Protein AF-A0A0L6VIJ2-F1 (afdb_monomer)

Secondary structure (DSSP, 8-state):
-HHHHHTTHHHHHHHHTT-TTTGGGPPPHHHHHHHHHHHHHHHHHHHHHHHHHTSSS--HHHHHHHHHHHHHHHHHHHHHHHHHHHHHT--

Nearest PDB structures (foldseek):
  7upo-assembly1_A  TM=7.883E-01  e=2.280E+00  synthetic construct

Organism: NCBI:txid27349

Solvent-accessible surface area (backbone atoms only — not comparable to full-atom values): 5385 Å² total; per-residue (Å²): 113,67,72,61,56,63,70,42,52,80,59,48,59,67,55,34,77,76,31,83,84,44,47,84,71,61,70,53,76,65,53,47,53,50,49,51,54,51,45,67,62,45,49,65,53,54,54,42,47,51,64,44,67,72,34,100,72,62,45,68,86,61,45,51,61,50,51,54,53,51,54,54,51,52,55,51,50,52,51,53,52,50,54,52,56,55,58,67,72,77,112

Foldseek 3Di:
DLVVVLVCVVVVVVVCVVDPVCVVVDDDPVSNVVSVVVSVLCVLVVVLCCQCVVDPDQDCVSNVVSVVVNVVSVVVVVVVVVVVVVVVVVD

InterPro domains:
  IPR012337 Ribonuclease H-like superfamily [SSF53098] (19-76)

Mean predicted aligned error: 8.79 Å

Sequence (91 aa):
MIQREINLCPYCEHFYSESQELAKYHLSPVEWGQAANLMHLIEPLSKATEILCGSKHPTLNKALPVYLVLMKHLKRVQRGLYNQSLLMQVT

Structure (mmCIF, N/CA/C/O backbone):
data_AF-A0A0L6VIJ2-F1
#
_entry.id   AF-A0A0L6VIJ2-F1
#
loop_
_atom_site.group_PDB
_atom_site.id
_atom_site.type_symbol
_atom_site.label_atom_id
_atom_site.label_alt_id
_atom_site.label_comp_id
_atom_site.label_asym_id
_atom_site.label_entity_id
_atom_site.label_seq_id
_atom_site.pdbx_PDB_ins_code
_atom_site.Cartn_x
_atom_site.Cartn_y
_atom_site.Cartn_z
_atom_site.occupancy
_atom_site.B_iso_or_equiv
_atom_site.auth_seq_id
_atom_site.auth_comp_id
_atom_site.auth_asym_id
_atom_site.auth_atom_id
_atom_site.pdbx_PDB_model_num
ATOM 1 N N . MET A 1 1 ? -6.718 7.988 -5.140 1.00 61.41 1 MET A N 1
ATOM 2 C CA . MET A 1 1 ? -5.600 8.644 -5.860 1.00 61.41 1 MET A CA 1
ATOM 3 C C . MET A 1 1 ? -4.812 7.628 -6.685 1.00 61.41 1 MET A C 1
ATOM 5 O O . MET A 1 1 ? -4.816 7.737 -7.899 1.00 61.41 1 MET A O 1
ATOM 9 N N . ILE A 1 2 ? -4.297 6.571 -6.056 1.00 63.78 2 ILE A N 1
ATOM 10 C CA . ILE A 1 2 ? -3.442 5.539 -6.674 1.00 63.78 2 ILE A CA 1
ATOM 11 C C . ILE A 1 2 ? -4.095 4.787 -7.851 1.00 63.78 2 ILE A C 1
ATOM 13 O O . ILE A 1 2 ? -3.488 4.641 -8.903 1.00 63.78 2 ILE A O 1
ATOM 17 N N . GLN A 1 3 ? -5.368 4.386 -7.744 1.00 65.94 3 GLN A N 1
ATOM 18 C CA . GLN A 1 3 ? -6.071 3.724 -8.859 1.00 65.94 3 GLN A CA 1
ATOM 19 C C . GLN A 1 3 ? -6.155 4.602 -10.120 1.00 65.94 3 GLN A C 1
ATOM 21 O O . GLN A 1 3 ? -6.190 4.102 -11.240 1.00 65.94 3 GLN A O 1
ATOM 26 N N . ARG A 1 4 ? -6.194 5.926 -9.939 1.00 69.75 4 ARG A N 1
ATOM 27 C CA . ARG A 1 4 ? -6.250 6.878 -11.048 1.00 69.75 4 ARG A CA 1
ATOM 28 C C . ARG A 1 4 ? -4.907 6.951 -11.775 1.00 69.75 4 ARG A C 1
ATOM 30 O O . ARG A 1 4 ? -4.915 7.078 -12.988 1.00 69.75 4 ARG A O 1
ATOM 37 N N . GLU A 1 5 ? -3.795 6.822 -11.053 1.00 69.00 5 GLU A N 1
ATOM 38 C CA . GLU A 1 5 ? -2.445 6.756 -11.626 1.00 69.00 5 GLU A CA 1
ATOM 39 C C . GLU A 1 5 ? -2.229 5.451 -12.404 1.00 69.00 5 GLU A C 1
ATOM 41 O O . GLU A 1 5 ? -1.769 5.517 -13.538 1.00 69.00 5 GLU A O 1
ATOM 46 N N . ILE A 1 6 ? -2.673 4.294 -11.882 1.00 69.00 6 ILE A N 1
ATOM 47 C CA . ILE A 1 6 ? -2.641 3.005 -12.617 1.00 69.00 6 ILE A CA 1
ATOM 48 C C . ILE A 1 6 ? -3.375 3.113 -13.956 1.00 69.00 6 ILE A C 1
ATOM 50 O O . ILE A 1 6 ? -2.905 2.652 -14.993 1.00 69.00 6 ILE A O 1
ATOM 54 N N . ASN A 1 7 ? -4.560 3.722 -13.939 1.00 76.25 7 ASN A N 1
ATOM 55 C CA . ASN A 1 7 ? -5.398 3.811 -15.130 1.00 76.25 7 ASN A CA 1
ATOM 56 C C . ASN A 1 7 ? -4.830 4.776 -16.186 1.00 76.25 7 ASN A C 1
ATOM 58 O O . ASN A 1 7 ? -5.282 4.744 -17.329 1.00 76.25 7 ASN A O 1
ATOM 62 N N . LEU A 1 8 ? -3.871 5.631 -15.816 1.00 75.06 8 LEU A N 1
ATOM 63 C CA . LEU A 1 8 ? -3.190 6.543 -16.734 1.00 75.06 8 LEU A CA 1
ATOM 64 C C . LEU A 1 8 ? -1.996 5.885 -17.440 1.00 75.06 8 LEU A C 1
ATOM 66 O O . LEU A 1 8 ? -1.646 6.337 -18.526 1.00 75.06 8 LEU A O 1
ATOM 70 N N . CYS A 1 9 ? -1.431 4.796 -16.900 1.00 72.38 9 CYS A N 1
ATOM 71 C CA . CYS A 1 9 ? -0.252 4.126 -17.466 1.00 72.38 9 CYS A CA 1
ATOM 72 C C . CYS A 1 9 ? -0.352 3.820 -18.975 1.00 72.38 9 CYS A C 1
ATOM 74 O O . CYS A 1 9 ? 0.594 4.136 -19.694 1.00 72.38 9 CYS A O 1
ATOM 76 N N . PRO A 1 10 ? -1.473 3.284 -19.507 1.00 72.38 10 PRO A N 1
ATOM 77 C CA . PRO A 1 10 ? -1.585 2.979 -20.938 1.00 72.38 10 PRO A CA 1
ATOM 78 C C . PRO A 1 10 ? -1.555 4.225 -21.833 1.00 72.38 10 PRO A C 1
ATOM 80 O O . PRO A 1 10 ? -1.185 4.141 -23.000 1.00 72.38 10 PRO A O 1
ATOM 83 N N . TYR A 1 11 ? -1.952 5.381 -21.298 1.00 74.69 11 TYR A N 1
ATOM 84 C CA . TYR A 1 11 ? -1.979 6.650 -22.026 1.00 74.69 11 TYR A CA 1
ATOM 85 C C . TYR A 1 11 ? -0.615 7.345 -22.015 1.00 74.69 11 TYR A C 1
ATOM 87 O O . TYR A 1 11 ? -0.309 8.117 -22.922 1.00 74.69 11 TYR A O 1
ATOM 95 N N . CYS A 1 12 ? 0.216 7.058 -21.010 1.00 73.94 12 CYS A N 1
ATOM 96 C CA . CYS A 1 12 ? 1.554 7.621 -20.893 1.00 73.94 12 CYS A CA 1
ATOM 97 C C . CYS A 1 12 ? 2.484 7.141 -22.022 1.00 73.94 12 CYS A C 1
ATOM 99 O O . CYS A 1 12 ? 3.259 7.944 -22.530 1.00 73.94 12 CYS A O 1
ATOM 101 N N . GLU A 1 13 ? 2.353 5.892 -22.484 1.00 70.69 13 GLU A N 1
ATOM 102 C CA . GLU A 1 13 ? 3.146 5.337 -23.599 1.00 70.69 13 GLU A CA 1
ATOM 103 C C . GLU A 1 13 ? 3.052 6.185 -24.879 1.00 70.69 13 GLU A C 1
ATOM 105 O O . GLU A 1 13 ? 4.069 6.503 -25.492 1.00 70.69 13 GLU A O 1
ATOM 110 N N . HIS A 1 14 ? 1.843 6.631 -25.240 1.00 71.75 14 HIS A N 1
ATOM 111 C CA . HIS A 1 14 ? 1.618 7.473 -26.424 1.00 71.75 14 HIS A CA 1
ATOM 112 C C . HIS A 1 14 ? 2.219 8.879 -26.262 1.00 71.75 14 HIS A C 1
ATOM 114 O O . HIS A 1 14 ? 2.659 9.503 -27.225 1.00 71.75 14 HIS A O 1
ATOM 120 N N . PHE A 1 15 ? 2.251 9.384 -25.030 1.00 70.94 15 PHE A N 1
ATOM 121 C CA . PHE A 1 15 ? 2.763 10.717 -24.716 1.00 70.94 15 PHE A CA 1
ATOM 122 C C . PHE A 1 15 ? 4.298 10.758 -24.693 1.00 70.94 15 PHE A C 1
ATOM 124 O O . PHE A 1 15 ? 4.907 11.757 -25.077 1.00 70.94 15 PHE A O 1
ATOM 131 N N . TYR A 1 16 ? 4.939 9.663 -24.271 1.00 70.56 16 TYR A N 1
ATOM 132 C CA . TYR A 1 16 ? 6.397 9.548 -24.244 1.00 70.56 16 TYR A CA 1
ATOM 133 C C . TYR A 1 16 ? 7.013 9.448 -25.644 1.00 70.56 16 TYR A C 1
ATOM 135 O O . TYR A 1 16 ? 8.122 9.941 -25.843 1.00 70.56 16 TYR A O 1
ATOM 143 N N . SER A 1 17 ? 6.301 8.879 -26.624 1.00 69.19 17 SER A N 1
ATOM 144 C CA . SER A 1 17 ? 6.784 8.806 -28.012 1.00 69.19 17 SER A CA 1
ATOM 145 C C . SER A 1 17 ? 6.791 10.150 -28.747 1.00 69.19 17 SER A C 1
ATOM 147 O O . SER A 1 17 ? 7.515 10.300 -29.729 1.00 69.19 17 SER A O 1
ATOM 149 N N . GLU A 1 18 ? 6.007 11.129 -28.290 1.00 75.56 18 GLU A N 1
ATOM 150 C CA . GLU A 1 18 ? 5.843 12.424 -28.966 1.00 75.56 18 GLU A CA 1
ATOM 151 C C . GLU A 1 18 ? 6.794 13.515 -28.448 1.00 75.56 18 GLU A C 1
ATOM 153 O O . GLU A 1 18 ? 6.987 14.530 -29.117 1.00 75.56 18 GLU A O 1
ATOM 158 N N . SER A 1 19 ? 7.419 13.323 -27.280 1.00 76.31 19 SER A N 1
ATOM 159 C CA . SER A 1 19 ? 8.291 14.327 -26.660 1.00 76.31 19 SER A CA 1
ATOM 160 C C . SER A 1 19 ? 9.646 13.759 -26.253 1.00 76.31 19 SER A C 1
ATOM 162 O O . SER A 1 19 ? 9.770 12.954 -25.328 1.00 76.31 19 SER A O 1
ATOM 164 N N . GLN A 1 20 ? 10.697 14.273 -26.893 1.00 73.00 20 GLN A N 1
ATOM 165 C CA . GLN A 1 20 ? 12.085 13.906 -26.608 1.00 73.00 20 GLN A CA 1
ATOM 166 C C . GLN A 1 20 ? 12.512 14.264 -25.171 1.00 73.00 20 GLN A C 1
ATOM 168 O O . GLN A 1 20 ? 13.361 13.589 -24.594 1.00 73.00 20 GLN A O 1
ATOM 173 N N . GLU A 1 21 ? 11.897 15.281 -24.556 1.00 78.31 21 GLU A N 1
ATOM 174 C CA . GLU A 1 21 ? 12.166 15.654 -23.161 1.00 78.31 21 GLU A CA 1
ATOM 175 C C . GLU A 1 21 ? 11.555 14.679 -22.149 1.00 78.31 21 GLU A C 1
ATOM 177 O O . GLU A 1 21 ? 12.061 14.547 -21.029 1.00 78.31 21 GLU A O 1
ATOM 182 N N . LEU A 1 22 ? 10.474 13.995 -22.537 1.00 76.75 22 LEU A N 1
ATOM 183 C CA . LEU A 1 22 ? 9.759 13.058 -21.676 1.00 76.75 22 LEU A CA 1
ATOM 184 C C . LEU A 1 22 ? 10.305 11.632 -21.768 1.00 76.75 22 LEU A C 1
ATOM 186 O O . LEU A 1 22 ? 10.051 10.841 -20.864 1.00 76.75 22 LEU A O 1
ATOM 190 N N . ALA A 1 23 ? 11.116 11.327 -22.785 1.00 75.81 23 ALA A N 1
ATOM 191 C CA . ALA A 1 23 ? 11.742 10.017 -22.968 1.00 75.81 23 ALA A CA 1
ATOM 192 C C . ALA A 1 23 ? 12.519 9.535 -21.726 1.00 75.81 23 ALA A C 1
ATOM 194 O O . ALA A 1 23 ? 12.540 8.346 -21.433 1.00 75.81 23 ALA A O 1
ATOM 195 N N . LYS A 1 24 ? 13.101 10.454 -20.940 1.00 81.50 24 LYS A N 1
ATOM 196 C CA . LYS A 1 24 ? 13.814 10.128 -19.687 1.00 81.50 24 LYS A CA 1
ATOM 197 C C . LYS A 1 24 ? 12.913 9.650 -18.539 1.00 81.50 24 LYS A C 1
ATOM 199 O O . LYS A 1 24 ? 13.427 9.169 -17.538 1.00 81.50 24 LYS A O 1
ATOM 204 N N . TYR A 1 25 ? 11.601 9.846 -18.652 1.00 80.12 25 TYR A N 1
ATOM 205 C CA . TYR A 1 25 ? 10.603 9.382 -17.685 1.00 80.12 25 TYR A CA 1
ATOM 20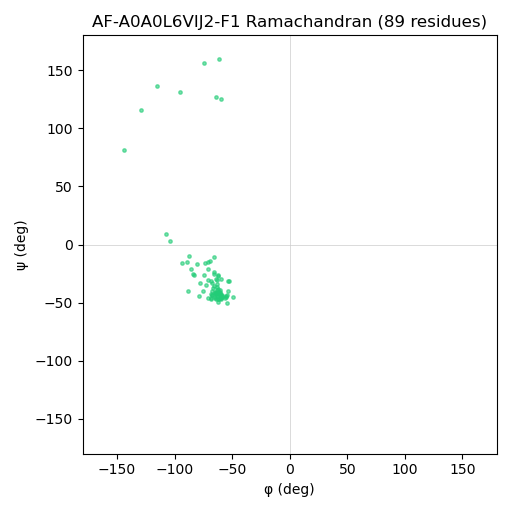6 C C . TYR A 1 25 ? 9.841 8.153 -18.187 1.00 80.12 25 TYR A C 1
ATOM 208 O O . TYR A 1 25 ? 8.912 7.708 -17.515 1.00 80.12 25 TYR A O 1
ATOM 216 N N . HIS A 1 26 ? 10.198 7.633 -19.367 1.00 82.19 26 HIS A N 1
ATOM 217 C CA . HIS A 1 26 ? 9.622 6.402 -19.884 1.00 82.19 26 HIS A CA 1
ATOM 218 C C . HIS A 1 26 ? 9.999 5.250 -18.956 1.00 82.19 26 HIS A C 1
ATOM 220 O O . HIS A 1 26 ? 11.172 5.065 -18.630 1.00 82.19 26 HIS A O 1
ATOM 226 N N . LEU A 1 27 ? 8.991 4.512 -18.502 1.00 80.56 27 LEU A N 1
ATOM 227 C CA . LEU A 1 27 ? 9.188 3.316 -17.700 1.00 80.56 27 LEU A CA 1
ATOM 228 C C . LEU A 1 27 ? 9.162 2.109 -18.629 1.00 80.56 27 LEU A C 1
ATOM 230 O O . LEU A 1 27 ? 8.244 1.931 -19.429 1.00 80.56 27 LEU A O 1
ATOM 234 N N . SER A 1 28 ? 10.148 1.236 -18.483 1.00 82.69 28 SER A N 1
ATOM 235 C CA . SER A 1 28 ? 10.123 -0.073 -19.120 1.00 82.69 28 SER A CA 1
ATOM 236 C C . SER A 1 28 ? 8.928 -0.904 -18.622 1.00 82.69 28 SER A C 1
ATOM 238 O O . SER A 1 28 ? 8.419 -0.687 -17.517 1.00 82.69 28 SER A O 1
ATOM 240 N N . PRO A 1 29 ? 8.504 -1.941 -19.367 1.00 79.75 29 PRO A N 1
ATOM 241 C CA . PRO A 1 29 ? 7.448 -2.849 -18.913 1.00 79.75 29 PRO A CA 1
ATOM 242 C C . PRO A 1 29 ? 7.719 -3.470 -17.531 1.00 79.75 29 PRO A C 1
ATOM 244 O O . PRO A 1 29 ? 6.792 -3.728 -16.762 1.00 79.75 29 PRO A O 1
ATOM 247 N N . VAL A 1 30 ? 8.994 -3.692 -17.195 1.00 80.44 30 VAL A N 1
ATOM 248 C CA . VAL A 1 30 ? 9.410 -4.216 -15.887 1.00 80.44 30 VAL A CA 1
ATOM 249 C C . VAL A 1 30 ? 9.214 -3.171 -14.791 1.00 80.44 30 VAL A C 1
ATOM 251 O O . VAL A 1 30 ? 8.651 -3.491 -13.743 1.00 80.44 30 VAL A O 1
ATOM 254 N N . GLU A 1 31 ? 9.627 -1.926 -15.028 1.00 82.12 31 GLU A N 1
ATOM 255 C CA . GLU A 1 31 ? 9.423 -0.815 -14.090 1.00 82.12 31 GLU A CA 1
ATOM 256 C C . GLU A 1 31 ? 7.933 -0.528 -13.877 1.00 82.12 31 GLU A C 1
ATOM 258 O O . GLU A 1 31 ? 7.508 -0.299 -12.745 1.00 82.12 31 GLU A O 1
ATOM 263 N N . TRP A 1 32 ? 7.109 -0.654 -14.921 1.00 81.25 32 TRP A N 1
ATOM 264 C CA . TRP A 1 32 ? 5.652 -0.604 -14.791 1.00 81.25 32 TRP A CA 1
ATOM 265 C C . TRP A 1 32 ? 5.099 -1.724 -13.906 1.00 81.25 32 TRP A C 1
ATOM 267 O O . TRP A 1 32 ? 4.257 -1.472 -13.041 1.00 81.25 32 TRP A O 1
ATOM 277 N N . GLY A 1 33 ? 5.595 -2.953 -14.067 1.00 80.12 33 GLY A N 1
ATOM 278 C CA . GLY A 1 33 ? 5.239 -4.069 -13.189 1.00 80.12 33 GLY A CA 1
ATOM 279 C C . GLY A 1 33 ? 5.628 -3.818 -11.726 1.00 80.12 33 GLY A C 1
ATOM 280 O O . GLY A 1 33 ? 4.861 -4.118 -10.809 1.00 80.12 33 GLY A O 1
ATOM 281 N N . GLN A 1 34 ? 6.793 -3.213 -11.488 1.00 80.56 34 GLN A N 1
ATOM 282 C CA . GLN A 1 34 ? 7.235 -2.817 -10.147 1.00 80.56 34 GLN A CA 1
ATOM 283 C C . GLN A 1 34 ? 6.371 -1.694 -9.563 1.00 80.56 34 GLN A C 1
ATOM 285 O O . GLN A 1 34 ? 5.962 -1.783 -8.402 1.00 80.56 34 GLN A O 1
ATOM 290 N N . ALA A 1 35 ? 6.037 -0.678 -10.360 1.00 79.69 35 ALA A N 1
ATOM 291 C CA . ALA A 1 35 ? 5.140 0.400 -9.962 1.00 79.69 35 ALA A CA 1
ATOM 292 C C . ALA A 1 35 ? 3.754 -0.144 -9.578 1.00 79.69 35 ALA A C 1
ATOM 294 O O . ALA A 1 35 ? 3.236 0.202 -8.518 1.00 79.69 35 ALA A O 1
ATOM 295 N N . ALA A 1 36 ? 3.195 -1.072 -10.360 1.00 79.06 36 ALA A N 1
ATOM 296 C CA . ALA A 1 36 ? 1.932 -1.735 -10.033 1.00 79.06 36 ALA A CA 1
ATOM 297 C C . ALA A 1 36 ? 2.005 -2.504 -8.698 1.00 79.06 36 ALA A C 1
ATOM 299 O O . ALA A 1 36 ? 1.107 -2.395 -7.859 1.00 79.06 36 ALA A O 1
ATOM 300 N N . ASN A 1 37 ? 3.105 -3.222 -8.447 1.00 80.06 37 ASN A N 1
ATOM 301 C CA . ASN A 1 37 ? 3.327 -3.911 -7.171 1.00 80.06 37 ASN A CA 1
ATOM 302 C C . ASN A 1 37 ? 3.400 -2.935 -5.983 1.00 80.06 37 ASN A C 1
ATOM 304 O O . ASN A 1 37 ? 2.814 -3.199 -4.928 1.00 80.06 37 ASN A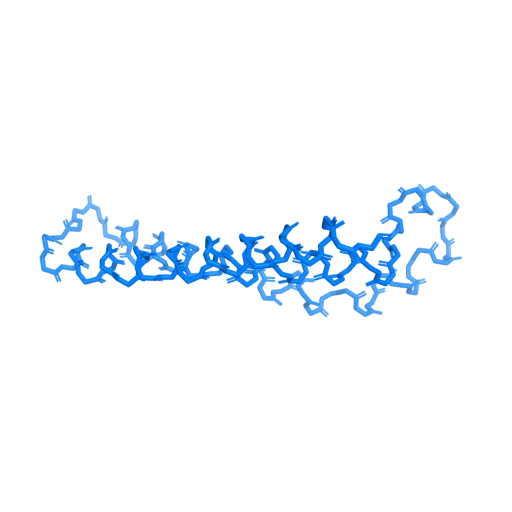 O 1
ATOM 308 N N . LEU A 1 38 ? 4.073 -1.792 -6.151 1.00 82.25 38 LEU A N 1
ATOM 309 C CA . LEU A 1 38 ? 4.109 -0.723 -5.147 1.00 82.25 38 LEU A CA 1
ATOM 310 C C . LEU A 1 38 ? 2.717 -0.129 -4.911 1.00 82.25 38 LEU A C 1
ATOM 312 O O . LEU A 1 38 ? 2.324 0.105 -3.770 1.00 82.25 38 LEU A O 1
ATOM 316 N N . MET A 1 39 ? 1.930 0.064 -5.962 1.00 83.12 39 MET A N 1
ATOM 317 C CA . MET A 1 39 ? 0.573 0.589 -5.839 1.00 83.12 39 MET A CA 1
ATOM 318 C C . MET A 1 39 ? -0.344 -0.376 -5.072 1.00 83.12 39 MET A C 1
ATOM 320 O O . MET A 1 39 ? -1.058 0.061 -4.167 1.00 83.12 39 MET A O 1
ATOM 324 N N . HIS A 1 40 ? -0.248 -1.686 -5.319 1.00 81.69 40 HIS A N 1
ATOM 325 C CA . HIS A 1 40 ? -0.947 -2.708 -4.526 1.00 81.69 40 HIS A CA 1
ATOM 326 C C . HIS A 1 40 ? -0.507 -2.749 -3.054 1.00 81.69 40 HIS A C 1
ATOM 328 O O . HIS A 1 40 ? -1.298 -3.092 -2.167 1.00 81.69 40 HIS A O 1
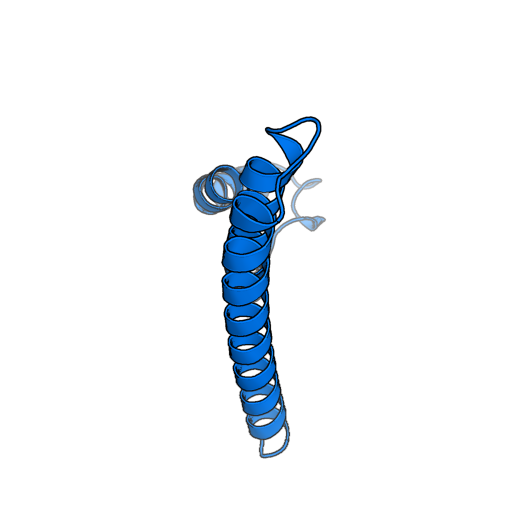ATOM 334 N N . LEU A 1 41 ? 0.750 -2.403 -2.763 1.00 85.12 41 LEU A N 1
ATOM 335 C CA . LEU A 1 41 ? 1.232 -2.257 -1.391 1.00 85.12 41 LEU A CA 1
ATOM 336 C C . LEU A 1 41 ? 0.588 -1.049 -0.699 1.00 85.12 41 LEU A C 1
ATOM 338 O O . LEU A 1 41 ? 0.139 -1.173 0.444 1.00 85.12 41 LEU A O 1
ATOM 342 N N . ILE A 1 42 ? 0.549 0.097 -1.381 1.00 88.31 42 ILE A N 1
ATOM 343 C C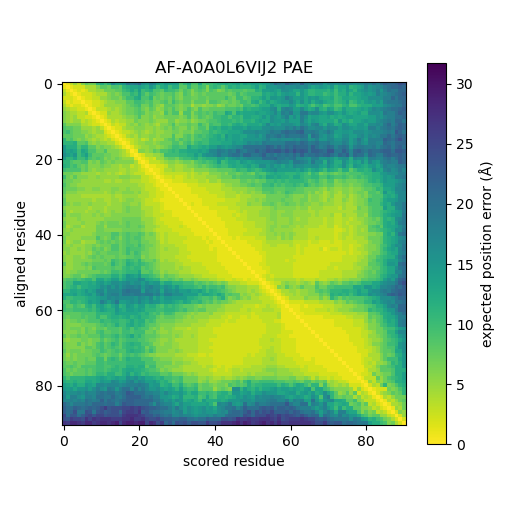A . ILE A 1 42 ? 0.169 1.390 -0.799 1.00 88.31 42 ILE A CA 1
ATOM 344 C C . ILE A 1 42 ? -1.357 1.578 -0.749 1.00 88.31 42 ILE A C 1
ATOM 346 O O . ILE A 1 42 ? -1.858 2.273 0.135 1.00 88.31 42 ILE A O 1
ATOM 350 N N . GLU A 1 43 ? -2.133 0.934 -1.623 1.00 88.31 43 GLU A N 1
ATOM 351 C CA . GLU A 1 43 ? -3.593 1.105 -1.673 1.00 88.31 43 GLU A CA 1
ATOM 352 C C . GLU A 1 43 ? -4.292 0.852 -0.314 1.00 88.31 43 GLU A C 1
ATOM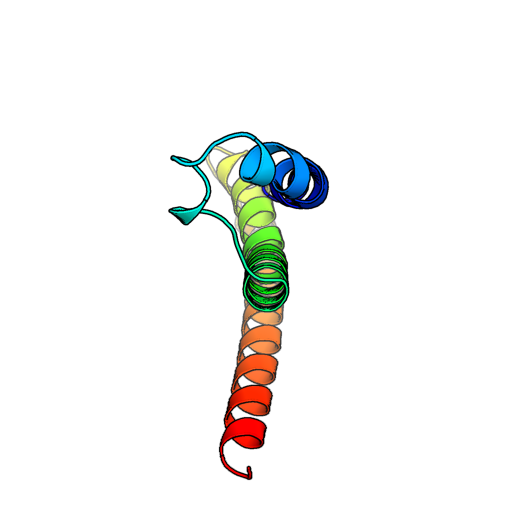 354 O O . GLU A 1 43 ? -5.028 1.736 0.146 1.00 88.31 43 GLU A O 1
ATOM 359 N N . PRO A 1 44 ? -4.053 -0.265 0.407 1.00 90.00 44 PRO A N 1
ATOM 360 C CA . PRO A 1 44 ? -4.674 -0.480 1.716 1.00 90.00 44 PRO A CA 1
ATOM 361 C C . PRO A 1 44 ? -4.250 0.546 2.773 1.00 90.00 44 PRO A C 1
ATOM 363 O O . PRO A 1 44 ? -5.041 0.862 3.662 1.00 90.00 44 PRO A O 1
ATOM 366 N N . LEU A 1 45 ? -3.030 1.087 2.667 1.00 90.00 45 LEU A N 1
ATOM 367 C CA . LEU A 1 45 ? -2.539 2.160 3.536 1.00 90.00 45 LEU A CA 1
ATOM 368 C C . LEU A 1 45 ? -3.297 3.463 3.264 1.00 90.00 45 LEU A C 1
ATOM 370 O O . LEU A 1 45 ? -3.799 4.069 4.205 1.00 90.00 45 LEU A O 1
ATOM 374 N N . SER A 1 46 ? -3.476 3.836 1.993 1.00 89.94 46 SER A N 1
ATOM 375 C CA . SER A 1 46 ? -4.277 5.005 1.596 1.00 89.94 46 SER A CA 1
ATOM 376 C C . SER A 1 46 ? -5.703 4.915 2.139 1.00 89.94 46 SER A C 1
ATOM 378 O O . SER A 1 46 ? -6.214 5.870 2.720 1.00 89.94 46 SER A O 1
ATOM 380 N N . LYS A 1 47 ? -6.340 3.747 2.007 1.00 89.88 47 LYS A N 1
ATOM 381 C CA . LYS A 1 47 ? -7.708 3.536 2.496 1.00 89.88 47 LYS A CA 1
ATOM 382 C C . LYS A 1 47 ? -7.793 3.586 4.021 1.00 89.88 47 LYS A C 1
ATOM 384 O O . LYS A 1 47 ? -8.753 4.118 4.573 1.00 89.88 47 LYS A O 1
ATOM 389 N N . ALA A 1 48 ? -6.786 3.064 4.717 1.00 90.44 48 ALA A N 1
ATOM 390 C CA . ALA A 1 48 ? -6.694 3.200 6.164 1.00 90.44 48 ALA A CA 1
ATOM 391 C C . ALA A 1 48 ? -6.544 4.666 6.591 1.00 90.44 48 ALA A C 1
ATOM 393 O O . ALA A 1 48 ? -7.220 5.088 7.527 1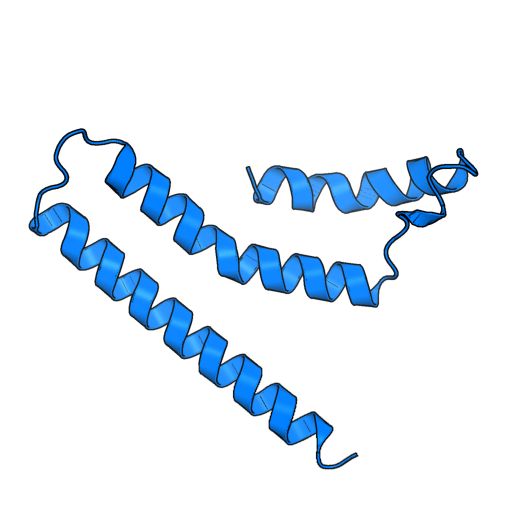.00 90.44 48 ALA A O 1
ATOM 394 N N . THR A 1 49 ? -5.722 5.451 5.889 1.00 89.12 49 THR A N 1
ATOM 395 C CA . THR A 1 49 ? -5.590 6.894 6.120 1.00 89.12 49 THR A CA 1
ATOM 396 C C . THR A 1 49 ? -6.923 7.607 5.923 1.00 89.12 49 THR A C 1
ATOM 398 O O . THR A 1 49 ? -7.321 8.368 6.795 1.00 89.12 49 THR A O 1
ATOM 401 N N . GLU A 1 50 ? -7.670 7.320 4.855 1.00 89.56 50 GLU A N 1
ATOM 402 C CA . GLU A 1 50 ? -9.008 7.898 4.643 1.00 89.56 50 GLU A CA 1
ATOM 403 C C . GLU A 1 50 ? -9.970 7.578 5.800 1.00 89.56 50 GLU A C 1
ATOM 405 O O . GLU A 1 50 ? -10.660 8.465 6.304 1.00 89.56 50 GLU A O 1
ATOM 410 N N . ILE A 1 51 ? -9.984 6.328 6.277 1.00 88.81 51 ILE A N 1
ATOM 411 C CA . ILE A 1 51 ? -10.860 5.894 7.377 1.00 88.81 51 ILE A CA 1
ATOM 412 C C . ILE A 1 51 ? -10.465 6.549 8.710 1.00 88.81 51 ILE A C 1
ATOM 414 O O . ILE A 1 51 ? -11.336 6.975 9.472 1.00 88.81 51 ILE A O 1
ATOM 418 N N . LEU A 1 52 ? -9.166 6.606 9.016 1.00 88.50 52 LEU A N 1
ATOM 419 C CA . LEU A 1 52 ? -8.658 7.107 10.296 1.00 88.50 52 LEU A CA 1
ATOM 420 C C . LEU A 1 52 ? -8.647 8.636 10.352 1.00 88.50 52 LEU A C 1
ATOM 422 O O . LEU A 1 52 ? -9.080 9.207 11.349 1.00 88.50 52 LEU A O 1
ATOM 426 N N . CYS A 1 53 ? -8.194 9.292 9.284 1.00 87.44 53 CYS A N 1
ATOM 427 C CA . CYS A 1 53 ? -8.109 10.750 9.187 1.00 87.44 53 CYS A CA 1
ATOM 428 C C . CYS A 1 53 ? -9.451 11.402 8.829 1.00 87.44 53 CYS A C 1
ATOM 430 O O . CYS A 1 53 ? -9.626 12.593 9.072 1.00 87.44 53 CYS A O 1
ATOM 432 N N . GLY A 1 54 ? -10.426 10.640 8.314 1.00 86.25 54 GLY A N 1
ATOM 433 C CA . GLY A 1 54 ? -11.801 11.113 8.115 1.00 86.25 54 GLY A CA 1
ATOM 434 C C . GLY A 1 54 ? -12.545 11.424 9.421 1.00 86.25 54 GLY A C 1
ATOM 435 O O . GLY A 1 54 ? -13.617 12.026 9.403 1.00 86.25 54 GLY A O 1
ATOM 436 N N . SER A 1 55 ? -11.986 11.042 10.573 1.00 82.25 55 SER A N 1
ATOM 437 C CA . SER A 1 55 ? -12.476 11.434 11.890 1.00 82.25 55 SER A CA 1
ATOM 438 C C . SER A 1 55 ? -11.441 12.287 12.611 1.00 82.25 55 SER A C 1
ATOM 440 O O . SER A 1 55 ? -10.271 11.932 12.676 1.00 82.25 55 SER A O 1
ATOM 442 N N . LYS A 1 56 ? -11.887 13.374 13.251 1.00 82.38 56 LYS A N 1
ATOM 443 C CA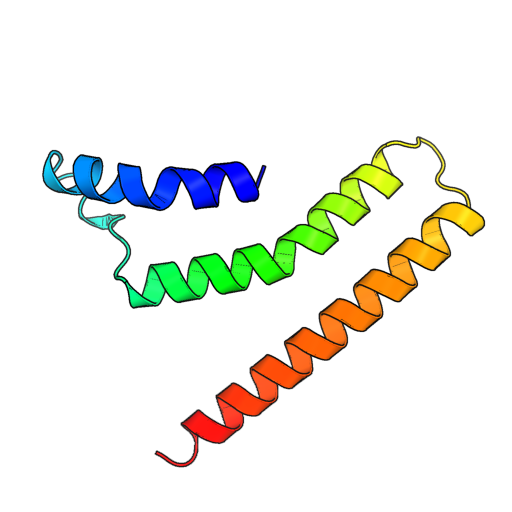 . LYS A 1 56 ? -11.021 14.184 14.121 1.00 82.38 56 LYS A CA 1
ATOM 444 C C . LYS A 1 56 ? -10.493 13.384 15.327 1.00 82.38 56 LYS A C 1
ATOM 446 O O . LYS A 1 56 ? -9.442 13.716 15.856 1.00 82.38 56 LYS A O 1
ATOM 451 N N . HIS A 1 57 ? -11.230 12.352 15.756 1.00 83.19 57 HIS A N 1
ATOM 452 C CA . HIS A 1 57 ? -10.892 11.490 16.893 1.00 83.19 57 HIS A CA 1
ATOM 453 C C . HIS A 1 57 ? -11.323 10.045 16.588 1.00 83.19 57 HIS A C 1
ATOM 455 O O . HIS A 1 57 ? -12.414 9.627 16.997 1.00 83.19 57 HIS A O 1
ATOM 461 N N . PRO A 1 58 ? -10.524 9.268 15.837 1.00 83.38 58 PRO A N 1
ATOM 462 C CA . PRO A 1 58 ? -10.837 7.866 15.597 1.00 83.38 58 PRO A CA 1
ATOM 463 C C . PRO A 1 58 ? -10.909 7.117 16.934 1.00 83.38 58 PRO A C 1
ATOM 465 O O . PRO A 1 58 ? -9.984 7.151 17.742 1.00 83.38 58 PRO A O 1
ATOM 468 N N . THR A 1 59 ? -12.031 6.444 17.187 1.00 90.62 59 THR A N 1
ATOM 469 C CA . THR A 1 59 ? -12.198 5.629 18.396 1.00 90.62 59 THR A CA 1
ATOM 470 C C . THR A 1 59 ? -11.402 4.335 18.278 1.00 90.62 59 THR A C 1
ATOM 472 O O . THR A 1 59 ? -11.169 3.844 17.171 1.00 90.62 59 THR A O 1
ATOM 475 N N . LEU A 1 60 ? -11.050 3.723 19.412 1.00 91.12 60 LEU A N 1
ATOM 476 C CA . LEU A 1 60 ? -10.357 2.430 19.428 1.00 91.12 60 LEU A CA 1
ATOM 477 C C . LEU A 1 60 ? -11.101 1.367 18.602 1.00 91.12 60 LEU A C 1
ATOM 479 O O . LEU A 1 60 ? -10.484 0.642 17.830 1.00 91.12 60 LEU A O 1
ATOM 483 N N . ASN A 1 61 ? -12.434 1.345 18.679 1.00 90.50 61 ASN A N 1
ATOM 484 C CA . ASN A 1 61 ? -13.274 0.408 17.927 1.00 90.50 61 ASN A CA 1
ATOM 485 C C . ASN A 1 61 ? -13.220 0.621 16.405 1.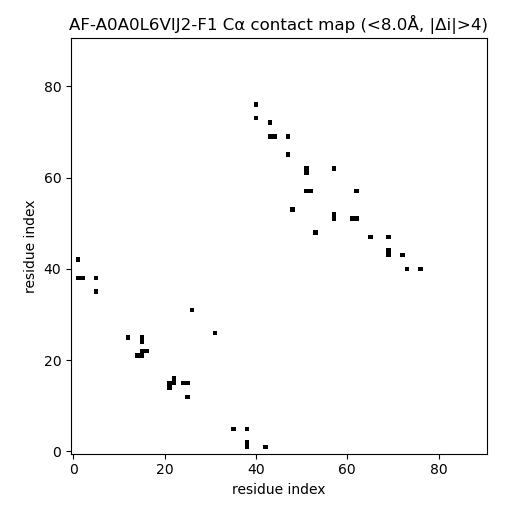00 90.50 61 ASN A C 1
ATOM 487 O O . ASN A 1 61 ? -13.477 -0.316 15.655 1.00 90.50 61 ASN A O 1
ATOM 491 N N . LYS A 1 62 ? -12.877 1.828 15.939 1.00 86.44 62 LYS A N 1
ATOM 492 C CA . LYS A 1 62 ? -12.626 2.113 14.517 1.00 86.44 62 LYS A CA 1
ATOM 493 C C . LYS A 1 62 ? -11.166 1.868 14.138 1.00 86.44 62 LYS A C 1
ATOM 495 O O . LYS A 1 62 ? -10.901 1.332 13.067 1.00 86.44 62 LYS A O 1
ATOM 500 N N . ALA A 1 63 ? -10.226 2.232 15.007 1.00 91.06 63 ALA A N 1
ATOM 501 C CA . ALA A 1 63 ? -8.798 2.156 14.718 1.00 91.06 63 ALA A CA 1
ATOM 502 C C . ALA A 1 63 ? -8.237 0.728 14.775 1.00 91.06 63 ALA A C 1
ATOM 504 O O . ALA A 1 63 ? -7.441 0.341 13.919 1.00 91.06 63 ALA A O 1
ATOM 505 N N . LEU A 1 64 ? -8.671 -0.074 15.750 1.00 93.81 64 LEU A N 1
ATOM 506 C CA . LEU A 1 64 ? -8.143 -1.419 15.976 1.00 93.81 64 LEU A CA 1
ATOM 507 C C . LEU A 1 64 ? -8.378 -2.365 14.780 1.00 93.81 64 LEU A C 1
ATOM 509 O O . LEU A 1 64 ? -7.412 -2.998 14.346 1.00 93.81 64 LEU A O 1
ATOM 513 N N . PRO A 1 65 ? -9.583 -2.450 14.177 1.00 93.31 65 PRO A N 1
ATOM 514 C CA . PRO A 1 65 ? -9.790 -3.281 12.990 1.00 93.31 65 PRO A CA 1
ATOM 515 C C . PRO A 1 65 ? -8.921 -2.850 11.804 1.00 93.31 65 PRO A C 1
ATOM 517 O O . PRO A 1 65 ? -8.348 -3.700 11.123 1.00 93.31 65 PRO A O 1
ATOM 520 N N . VAL A 1 66 ? -8.773 -1.538 11.589 1.00 93.19 66 VAL A N 1
ATOM 521 C CA . VAL A 1 66 ? -7.925 -0.983 10.522 1.00 93.19 66 VAL A CA 1
ATOM 522 C C . VAL A 1 66 ? -6.467 -1.391 10.734 1.00 93.19 66 VAL A C 1
ATOM 524 O O . VAL A 1 66 ? -5.833 -1.914 9.818 1.00 93.19 66 VAL A O 1
ATOM 527 N N . TYR A 1 67 ? -5.955 -1.249 11.958 1.00 92.62 67 TYR A N 1
ATOM 528 C CA . TYR A 1 67 ? -4.595 -1.656 12.311 1.00 92.62 67 TYR A CA 1
ATOM 529 C C . TYR A 1 67 ? -4.351 -3.155 12.080 1.00 92.62 67 TYR A C 1
ATOM 531 O O . TYR A 1 67 ? -3.343 -3.540 11.486 1.00 92.62 67 TYR A O 1
ATOM 539 N N . LEU A 1 68 ? -5.285 -4.017 12.497 1.00 94.50 68 LEU A N 1
ATOM 540 C CA . LEU A 1 68 ? -5.170 -5.467 12.311 1.00 94.50 68 LEU A CA 1
ATOM 541 C C . LEU A 1 68 ? -5.123 -5.863 10.829 1.00 94.50 68 LEU A C 1
ATOM 543 O O . LEU A 1 68 ? -4.334 -6.734 10.450 1.00 94.50 68 LEU A O 1
ATOM 547 N N . VAL A 1 69 ? -5.948 -5.233 9.989 1.00 92.75 69 VAL A N 1
ATOM 548 C CA . VAL A 1 69 ? -5.953 -5.469 8.537 1.00 92.75 69 VAL A CA 1
ATOM 549 C C . VAL A 1 69 ? -4.635 -5.017 7.908 1.00 92.75 69 VAL A C 1
ATOM 551 O O . VAL A 1 69 ? -4.027 -5.791 7.164 1.00 92.75 69 VAL A O 1
ATOM 554 N N . LEU A 1 70 ? -4.145 -3.824 8.258 1.00 92.88 70 LEU A N 1
ATOM 555 C CA . LEU A 1 70 ? -2.854 -3.321 7.779 1.00 92.88 70 LEU A CA 1
ATOM 556 C C . LEU A 1 70 ? -1.699 -4.245 8.170 1.00 92.88 70 LEU A C 1
ATOM 558 O O . LEU A 1 70 ? -0.876 -4.598 7.328 1.00 92.88 70 LEU A O 1
ATOM 562 N N . MET A 1 71 ? -1.666 -4.702 9.422 1.00 93.25 71 MET A N 1
ATOM 563 C CA . MET A 1 71 ? -0.620 -5.599 9.911 1.00 93.25 71 MET A CA 1
ATOM 564 C C . MET A 1 71 ? -0.607 -6.934 9.152 1.00 93.25 71 MET A C 1
ATOM 566 O O . MET A 1 71 ? 0.457 -7.451 8.808 1.00 93.25 71 MET A O 1
ATOM 570 N N . LYS A 1 72 ? -1.786 -7.499 8.854 1.00 92.56 72 LYS A N 1
ATOM 571 C CA . LYS A 1 72 ? -1.896 -8.715 8.030 1.00 92.56 72 LYS A CA 1
ATOM 572 C C . LYS A 1 72 ? -1.402 -8.477 6.602 1.00 92.56 72 LYS A C 1
ATOM 574 O O . LYS A 1 72 ? -0.682 -9.322 6.069 1.00 92.56 72 LYS A O 1
ATOM 579 N N . HIS A 1 73 ? -1.759 -7.342 6.000 1.00 91.25 73 HIS A N 1
ATOM 580 C CA . HIS A 1 73 ? -1.319 -6.979 4.650 1.00 91.25 73 HIS A CA 1
ATOM 581 C C . HIS A 1 73 ? 0.203 -6.824 4.571 1.00 91.25 73 HIS A C 1
ATOM 583 O O . HIS A 1 73 ? 0.834 -7.475 3.739 1.00 91.25 73 HIS A O 1
ATOM 589 N N . LEU A 1 74 ? 0.806 -6.069 5.495 1.00 89.31 74 LEU A N 1
ATOM 590 C CA . LEU A 1 74 ? 2.257 -5.866 5.552 1.00 89.31 74 LEU A CA 1
ATOM 591 C C . LEU A 1 74 ? 3.017 -7.183 5.744 1.00 89.31 74 LEU A C 1
ATOM 593 O O . LEU A 1 74 ? 3.989 -7.435 5.037 1.00 89.31 74 LEU A O 1
ATOM 597 N N . LYS A 1 75 ? 2.539 -8.075 6.623 1.00 90.19 75 LYS A N 1
ATOM 598 C CA . LYS A 1 75 ? 3.143 -9.409 6.799 1.00 90.19 75 LYS A CA 1
ATOM 599 C C . LYS A 1 75 ? 3.078 -10.258 5.530 1.00 90.19 75 LYS A C 1
ATOM 601 O O . LYS A 1 75 ? 4.022 -10.992 5.241 1.00 90.19 75 LYS A O 1
ATOM 606 N N . ARG A 1 76 ? 1.977 -10.189 4.772 1.00 87.56 76 ARG A N 1
ATOM 607 C CA . ARG A 1 76 ? 1.846 -10.906 3.494 1.00 87.56 76 ARG A CA 1
ATOM 608 C C . ARG A 1 76 ? 2.845 -10.378 2.468 1.00 87.56 76 ARG A C 1
ATOM 610 O O . ARG A 1 76 ? 3.511 -11.177 1.819 1.00 87.56 76 ARG A O 1
ATOM 617 N N . VAL A 1 77 ? 2.973 -9.057 2.363 1.00 85.31 77 VAL A N 1
ATOM 618 C CA . VAL A 1 77 ? 3.919 -8.420 1.438 1.00 85.31 77 VAL A CA 1
ATOM 619 C C . VAL A 1 77 ? 5.353 -8.758 1.827 1.00 85.31 77 VAL A C 1
ATOM 621 O O . VAL A 1 77 ? 6.109 -9.215 0.980 1.00 85.31 77 VAL A O 1
ATOM 624 N N . GLN A 1 78 ? 5.710 -8.640 3.109 1.00 83.38 78 GLN A N 1
ATOM 625 C CA . GLN A 1 78 ? 7.039 -8.999 3.607 1.00 83.38 78 GLN A CA 1
ATOM 626 C C . GLN A 1 78 ? 7.418 -10.443 3.246 1.00 83.38 78 GLN A C 1
ATOM 628 O O . GLN A 1 78 ? 8.535 -10.690 2.800 1.00 83.38 78 GLN A O 1
ATOM 633 N N . ARG A 1 79 ? 6.488 -11.398 3.394 1.00 82.56 79 ARG A N 1
ATOM 634 C CA . ARG A 1 79 ? 6.711 -12.794 2.976 1.00 82.56 79 ARG A CA 1
ATOM 635 C C . ARG A 1 79 ? 6.894 -12.928 1.464 1.00 82.56 79 ARG A C 1
ATOM 637 O O . ARG A 1 79 ? 7.765 -13.673 1.033 1.00 82.56 79 ARG A O 1
ATOM 644 N N . GLY A 1 80 ? 6.099 -12.212 0.670 1.00 78.12 80 GLY A N 1
ATOM 645 C CA . GLY A 1 80 ? 6.245 -12.178 -0.787 1.00 78.12 80 GLY A CA 1
ATOM 646 C C . GLY A 1 80 ? 7.620 -11.665 -1.225 1.00 78.12 80 GLY A C 1
ATOM 647 O O . GLY A 1 80 ? 8.281 -12.317 -2.028 1.00 78.12 80 GLY A O 1
ATOM 648 N N . LEU A 1 81 ? 8.078 -10.556 -0.635 1.00 71.94 81 LEU A N 1
ATOM 649 C CA . LEU A 1 81 ? 9.396 -9.969 -0.905 1.00 71.94 81 LEU A CA 1
ATOM 650 C C . LEU A 1 81 ? 10.541 -10.900 -0.480 1.00 71.94 81 LEU A C 1
ATOM 652 O O . LEU A 1 81 ? 11.501 -11.075 -1.225 1.00 71.94 81 LEU A O 1
ATOM 656 N N . TYR A 1 82 ? 10.425 -11.548 0.684 1.00 62.72 82 TYR A N 1
ATOM 657 C CA . TYR A 1 82 ? 11.408 -12.534 1.141 1.00 62.72 82 TYR A CA 1
ATOM 658 C C . TYR A 1 82 ? 11.524 -13.712 0.162 1.00 62.72 82 TYR A C 1
ATOM 660 O O . TYR A 1 82 ? 12.627 -14.073 -0.246 1.00 62.72 82 TYR A O 1
ATOM 668 N N . ASN A 1 83 ? 10.391 -14.252 -0.296 1.00 63.41 83 ASN A N 1
ATOM 669 C CA . ASN A 1 83 ? 10.373 -15.338 -1.276 1.00 63.41 83 ASN A CA 1
ATOM 670 C C . ASN A 1 83 ? 10.983 -14.915 -2.623 1.00 63.41 83 ASN A C 1
ATOM 672 O O . ASN A 1 83 ? 11.717 -15.696 -3.22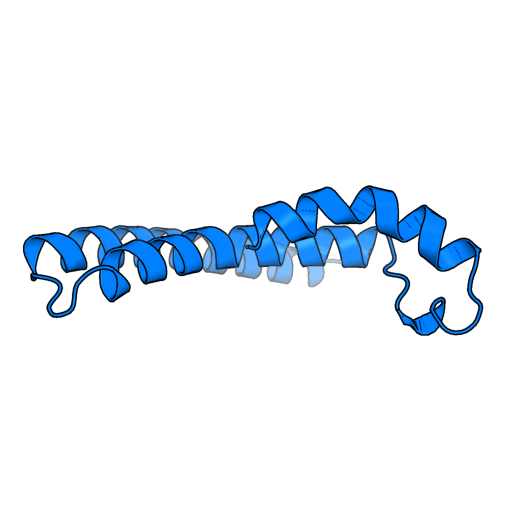1 1.00 63.41 83 ASN A O 1
ATOM 676 N N . GLN A 1 84 ? 10.735 -13.684 -3.084 1.00 62.34 84 GLN A N 1
ATOM 677 C CA . GLN A 1 84 ? 11.380 -13.147 -4.288 1.00 62.34 84 GLN A CA 1
ATOM 678 C C . GLN A 1 84 ? 12.901 -13.030 -4.122 1.00 62.34 84 GLN A C 1
ATOM 680 O O . GLN A 1 84 ? 13.638 -13.457 -5.006 1.00 62.34 84 GLN A O 1
ATOM 685 N N . SER A 1 85 ? 13.382 -12.523 -2.981 1.00 60.31 85 SER A N 1
ATOM 686 C CA . SER A 1 85 ? 14.825 -12.417 -2.717 1.00 60.31 85 SER A CA 1
ATOM 687 C C . SER A 1 85 ? 15.528 -13.777 -2.670 1.00 60.31 85 SER A C 1
ATOM 689 O O . SER A 1 85 ? 16.658 -13.891 -3.136 1.00 60.31 85 SER A O 1
ATOM 691 N N . LEU A 1 86 ? 14.846 -14.820 -2.180 1.00 55.75 86 LEU A N 1
ATOM 692 C CA . LEU A 1 86 ? 15.368 -16.186 -2.177 1.00 55.75 86 LEU A CA 1
ATOM 693 C C . LEU A 1 86 ? 15.502 -16.749 -3.597 1.00 55.75 86 LEU A C 1
ATOM 695 O O . LEU A 1 86 ? 16.487 -17.409 -3.900 1.00 55.75 86 LEU A O 1
ATOM 699 N N . LEU A 1 87 ? 14.536 -16.471 -4.477 1.00 52.78 87 LEU A N 1
ATOM 700 C CA . LEU A 1 87 ? 14.569 -16.923 -5.872 1.00 52.78 87 LEU A CA 1
ATOM 701 C C . LEU A 1 87 ? 15.693 -16.246 -6.673 1.00 52.78 87 LEU A C 1
ATOM 703 O O . LEU A 1 87 ? 16.306 -16.885 -7.522 1.00 52.78 87 LEU A O 1
ATOM 707 N N . MET A 1 88 ? 16.013 -14.986 -6.363 1.00 53.38 88 MET A N 1
ATOM 708 C CA . MET A 1 88 ? 17.107 -14.249 -7.010 1.00 53.38 88 MET A CA 1
ATOM 709 C C . MET A 1 88 ? 18.511 -14.699 -6.570 1.00 53.38 88 MET A C 1
ATOM 711 O O . MET A 1 88 ? 19.475 -14.366 -7.245 1.00 53.38 88 MET A O 1
ATOM 715 N N . GLN A 1 89 ? 18.652 -15.441 -5.465 1.00 53.16 89 GLN A N 1
ATOM 716 C CA . GLN A 1 89 ? 19.947 -15.966 -4.994 1.00 53.16 89 GLN A CA 1
ATOM 717 C C . GLN A 1 89 ? 20.322 -17.330 -5.599 1.00 53.16 89 GLN A C 1
ATOM 719 O O . GLN A 1 89 ? 21.440 -17.795 -5.396 1.00 53.16 89 GLN A O 1
ATOM 724 N N . VAL A 1 90 ? 19.396 -17.987 -6.304 1.00 45.25 90 VAL A N 1
ATOM 725 C CA . VAL A 1 90 ? 19.579 -19.344 -6.862 1.00 45.25 90 VAL A CA 1
ATOM 726 C C . VAL A 1 90 ? 19.742 -19.312 -8.394 1.00 45.25 90 VAL A C 1
ATOM 728 O O . VAL A 1 90 ? 19.755 -20.358 -9.037 1.00 45.25 90 VAL A O 1
ATOM 731 N N . THR A 1 91 ? 19.879 -18.121 -8.985 1.00 42.28 91 THR A N 1
ATOM 732 C CA . THR A 1 91 ? 20.164 -17.925 -10.420 1.00 42.28 91 THR A CA 1
ATOM 733 C C . THR A 1 91 ? 21.543 -17.309 -10.583 1.00 42.28 91 THR A C 1
ATOM 735 O O . THR A 1 91 ? 22.265 -17.735 -11.509 1.00 42.28 91 THR A O 1
#

Radius of gyration: 17.93 Å; Cα contacts (8 Å, |Δi|>4): 26; chains: 1; bounding box: 33×35×48 Å

pLDDT: mean 79.14, std 11.61, range [42.28, 94.5]